Protein AF-A0A1B7W5R2-F1 (afdb_monomer_lite)

Sequence (89 aa):
MTKFLFVTDLDHTFVGHDQALLQLSDRLQSHRQQYGTKIVYSTGRSPVLYRELQQEQNLFSPDALVLSVGTEIYLDGSNNSDAEWSNIL

pLDDT: mean 93.59, std 6.76, range [56.75, 98.19]

Structure (mmCIF, N/CA/C/O backbone):
data_AF-A0A1B7W5R2-F1
#
_entry.id   AF-A0A1B7W5R2-F1
#
loop_
_atom_site.group_PDB
_atom_site.id
_atom_site.type_symbol
_atom_site.label_atom_id
_atom_site.label_alt_id
_atom_site.label_comp_id
_atom_site.label_asym_id
_atom_site.label_entity_id
_atom_site.label_seq_id
_atom_site.pdbx_PDB_ins_code
_atom_site.Cartn_x
_atom_site.Cartn_y
_atom_site.Cartn_z
_atom_site.occupancy
_atom_site.B_iso_or_equiv
_atom_site.auth_seq_id
_atom_site.auth_comp_id
_atom_site.auth_asym_id
_atom_site.auth_atom_id
_atom_site.pdbx_PDB_model_num
ATOM 1 N N . MET A 1 1 ? -19.702 -9.140 11.733 1.00 66.50 1 MET A N 1
ATOM 2 C CA . MET A 1 1 ? -18.971 -7.972 11.197 1.00 66.50 1 MET A CA 1
ATOM 3 C C . MET A 1 1 ? -18.500 -8.302 9.797 1.00 66.50 1 MET A C 1
ATOM 5 O O . MET A 1 1 ? -18.020 -9.411 9.589 1.00 66.50 1 MET A O 1
ATOM 9 N N . THR A 1 2 ? -18.660 -7.381 8.853 1.00 79.56 2 THR A N 1
ATOM 10 C CA . THR A 1 2 ? -18.192 -7.557 7.472 1.00 79.56 2 THR A CA 1
ATOM 11 C C . THR A 1 2 ? -16.715 -7.189 7.405 1.00 79.56 2 THR A C 1
ATOM 13 O O . THR A 1 2 ? -16.332 -6.127 7.892 1.00 79.56 2 THR A O 1
ATOM 16 N N . LYS A 1 3 ? -15.876 -8.062 6.838 1.00 90.12 3 LYS A N 1
ATOM 17 C CA . LYS A 1 3 ? -14.462 -7.740 6.604 1.00 90.12 3 LYS A CA 1
ATOM 18 C C . LYS A 1 3 ? -14.379 -6.607 5.578 1.00 90.12 3 LYS A C 1
ATOM 20 O O . LYS A 1 3 ? -15.079 -6.656 4.570 1.00 90.12 3 LYS A O 1
ATOM 25 N N . PHE A 1 4 ? -13.535 -5.612 5.838 1.00 95.19 4 PHE A N 1
ATOM 26 C CA . PHE A 1 4 ? -13.321 -4.476 4.944 1.00 95.19 4 PHE A CA 1
ATOM 27 C C . PHE A 1 4 ? -11.850 -4.412 4.523 1.00 95.19 4 PHE A C 1
ATOM 29 O O . PHE A 1 4 ? -10.950 -4.482 5.366 1.00 95.19 4 PHE A O 1
ATOM 36 N N . LEU A 1 5 ? -11.632 -4.306 3.214 1.00 96.81 5 LEU A N 1
ATOM 37 C CA . LEU A 1 5 ? -10.326 -4.178 2.580 1.00 96.81 5 LEU A CA 1
ATOM 38 C C . LEU A 1 5 ? -10.310 -2.854 1.816 1.00 96.81 5 LEU A C 1
ATOM 40 O O . LEU A 1 5 ? -11.095 -2.667 0.889 1.00 96.81 5 LEU A O 1
ATOM 44 N N . PHE A 1 6 ? -9.432 -1.944 2.220 1.00 97.56 6 PHE A N 1
ATOM 45 C CA . PHE A 1 6 ? -9.204 -0.677 1.540 1.00 97.56 6 PHE A CA 1
ATOM 46 C C . PHE A 1 6 ? -7.974 -0.808 0.644 1.00 97.56 6 PHE A C 1
ATOM 48 O O . PHE A 1 6 ? -6.886 -1.089 1.140 1.00 97.56 6 PHE A O 1
ATOM 55 N N . VAL A 1 7 ? -8.146 -0.605 -0.660 1.00 98.19 7 VAL A N 1
ATOM 56 C CA . VAL A 1 7 ? -7.064 -0.651 -1.650 1.00 98.19 7 VAL A CA 1
ATOM 57 C C . VAL A 1 7 ? -7.000 0.703 -2.340 1.00 98.19 7 VAL A C 1
ATOM 59 O O . VAL A 1 7 ? -8.031 1.198 -2.794 1.00 98.19 7 VAL A O 1
ATOM 62 N N . THR A 1 8 ? -5.815 1.306 -2.408 1.00 98.00 8 THR A N 1
ATOM 63 C CA . THR A 1 8 ? -5.627 2.619 -3.037 1.00 98.00 8 THR A CA 1
ATOM 64 C C . THR A 1 8 ? -4.337 2.679 -3.838 1.00 98.00 8 THR A C 1
ATOM 66 O O . THR A 1 8 ? -3.328 2.102 -3.432 1.00 98.00 8 THR A O 1
ATOM 69 N N . ASP A 1 9 ? -4.363 3.427 -4.938 1.00 97.94 9 ASP A N 1
ATOM 70 C CA . ASP A 1 9 ? -3.139 3.967 -5.530 1.00 97.94 9 ASP A CA 1
ATOM 71 C C . ASP A 1 9 ? -2.576 5.101 -4.659 1.00 97.94 9 ASP A C 1
ATOM 73 O O . ASP A 1 9 ? -3.256 5.604 -3.756 1.00 97.94 9 ASP A O 1
ATOM 77 N N . LEU A 1 10 ? -1.320 5.474 -4.897 1.00 97.44 10 LEU A N 1
ATOM 78 C CA . LEU A 1 10 ? -0.598 6.485 -4.134 1.00 97.44 10 LEU A CA 1
ATOM 79 C C . LEU A 1 10 ? -0.588 7.832 -4.848 1.00 97.44 10 LEU A C 1
ATOM 81 O O . LEU A 1 10 ? -1.238 8.769 -4.382 1.00 97.44 10 LEU A O 1
ATOM 85 N N . ASP A 1 11 ? 0.137 7.938 -5.957 1.00 95.88 11 ASP A N 1
ATOM 86 C CA . ASP A 1 11 ? 0.385 9.207 -6.635 1.00 95.88 11 ASP A CA 1
ATOM 87 C C . ASP A 1 11 ? -0.911 9.833 -7.153 1.00 95.88 11 ASP A C 1
ATOM 89 O O . ASP A 1 11 ? -1.702 9.195 -7.844 1.00 95.88 11 ASP A O 1
ATOM 93 N N . HIS A 1 12 ? -1.146 11.097 -6.793 1.00 94.25 12 HIS A N 1
ATOM 94 C CA . HIS A 1 12 ? -2.358 11.846 -7.146 1.00 94.25 12 HIS A CA 1
ATOM 95 C C . HIS A 1 12 ? -3.683 11.187 -6.713 1.00 94.25 12 HIS A C 1
ATOM 97 O O . HIS A 1 12 ? -4.748 11.597 -7.175 1.00 94.25 12 HIS A O 1
ATOM 103 N N . THR A 1 13 ? -3.627 10.205 -5.807 1.00 96.38 13 THR A N 1
ATOM 104 C CA . THR A 1 13 ? -4.793 9.486 -5.280 1.00 96.38 13 THR A CA 1
ATOM 105 C C . THR A 1 13 ? -4.817 9.563 -3.758 1.00 96.38 13 THR A C 1
ATOM 107 O O . THR A 1 13 ? -5.638 10.278 -3.186 1.00 96.38 13 THR A O 1
ATOM 110 N N . PHE A 1 14 ? -3.909 8.848 -3.090 1.00 96.88 14 PHE A N 1
ATOM 111 C CA . PHE A 1 14 ? -3.768 8.904 -1.636 1.00 96.88 14 PHE A CA 1
ATOM 112 C C . PHE A 1 14 ? -2.809 10.019 -1.203 1.00 96.88 14 PHE A C 1
ATOM 114 O O . PHE A 1 14 ? -3.015 10.661 -0.175 1.00 96.88 14 PHE A O 1
ATOM 121 N N . VAL A 1 15 ? -1.789 10.281 -2.022 1.00 95.12 15 VAL A N 1
ATOM 122 C CA . VAL A 1 15 ? -0.792 11.340 -1.857 1.00 95.12 15 VAL A CA 1
ATOM 123 C C . VAL A 1 15 ? -1.070 12.476 -2.845 1.00 95.12 15 VAL A C 1
ATOM 125 O O . VAL A 1 15 ? -1.555 12.251 -3.953 1.00 95.12 15 VAL A O 1
ATOM 128 N N . GLY A 1 16 ? -0.732 13.709 -2.457 1.00 93.12 16 GLY A N 1
ATOM 129 C CA . GLY A 1 16 ? -0.870 14.910 -3.292 1.00 93.12 16 GLY A CA 1
ATOM 130 C C . GLY A 1 16 ? -1.710 16.017 -2.655 1.00 93.12 16 GLY A C 1
ATOM 131 O O . GLY A 1 16 ? -1.785 17.114 -3.201 1.00 93.12 16 GLY A O 1
ATOM 132 N N . HIS A 1 17 ? -2.322 15.748 -1.497 1.00 96.50 17 HIS A N 1
ATOM 133 C CA . HIS A 1 17 ? -3.013 16.751 -0.695 1.00 96.50 17 HIS A CA 1
ATOM 134 C C . HIS A 1 17 ? -2.832 16.479 0.805 1.00 96.50 17 HIS A C 1
ATOM 136 O O . HIS A 1 17 ? -3.579 15.704 1.400 1.00 96.50 17 HIS A O 1
ATOM 142 N N . ASP A 1 18 ? -1.912 17.202 1.443 1.00 93.88 18 ASP A N 1
ATOM 143 C CA . ASP A 1 18 ? -1.458 16.947 2.821 1.00 93.88 18 ASP A CA 1
ATOM 144 C C . ASP A 1 18 ? -2.600 16.881 3.844 1.00 93.88 18 ASP A C 1
ATOM 146 O O . ASP A 1 18 ? -2.712 15.929 4.614 1.00 93.88 18 ASP A O 1
ATOM 150 N N . GLN A 1 19 ? -3.508 17.862 3.827 1.00 96.50 19 GLN A N 1
ATOM 151 C CA . GLN A 1 19 ? -4.630 17.884 4.770 1.00 96.50 19 GLN A CA 1
ATOM 152 C C . GLN A 1 19 ? -5.586 16.691 4.589 1.00 96.50 19 GLN A C 1
ATOM 154 O O . GLN A 1 19 ? -6.049 16.126 5.581 1.00 96.50 19 GLN A O 1
ATOM 159 N N . ALA A 1 20 ? -5.879 16.296 3.347 1.00 96.69 20 ALA A N 1
ATOM 160 C CA . ALA A 1 20 ? -6.748 15.157 3.066 1.00 96.69 20 ALA A CA 1
ATOM 161 C C . ALA A 1 20 ? -6.068 13.830 3.438 1.00 96.69 20 ALA A C 1
ATOM 163 O O . ALA A 1 20 ? -6.709 12.967 4.039 1.00 96.69 20 ALA A O 1
ATOM 164 N N . LEU A 1 21 ? -4.765 13.704 3.158 1.00 96.75 21 LEU A N 1
ATOM 165 C CA . LEU A 1 21 ? -3.948 12.559 3.556 1.00 96.75 21 LEU A CA 1
ATOM 166 C C . LEU A 1 21 ? -3.973 12.371 5.077 1.00 96.75 21 LEU A C 1
ATOM 168 O O . LEU A 1 21 ? -4.235 11.264 5.547 1.00 96.75 21 LEU A O 1
ATOM 172 N N . LEU A 1 22 ? -3.771 13.442 5.851 1.00 96.56 22 LEU A N 1
ATOM 173 C CA . LEU A 1 22 ? -3.817 13.387 7.316 1.00 96.56 22 LEU A CA 1
ATOM 174 C C . LEU A 1 22 ? -5.189 12.930 7.830 1.00 96.56 22 LEU A C 1
ATOM 176 O O . LEU A 1 22 ? -5.271 12.006 8.640 1.00 96.56 22 LEU A O 1
ATOM 180 N N . GLN A 1 23 ? -6.270 13.537 7.331 1.00 97.81 23 GLN A N 1
ATOM 181 C CA . GLN A 1 23 ? -7.634 13.205 7.754 1.00 97.81 23 GLN A CA 1
ATOM 182 C C . GLN A 1 23 ? -8.015 11.759 7.420 1.00 97.81 23 GLN A C 1
ATOM 184 O O . GLN A 1 23 ? -8.593 11.051 8.249 1.00 97.81 23 GLN A O 1
ATOM 189 N N . LEU A 1 24 ? -7.696 11.305 6.206 1.00 97.44 24 LEU A N 1
ATOM 190 C CA . LEU A 1 24 ? -8.008 9.945 5.785 1.00 97.44 24 LEU A CA 1
ATOM 191 C C . LEU A 1 24 ? -7.140 8.922 6.528 1.00 97.44 24 LEU A C 1
ATOM 193 O O . LEU A 1 24 ? -7.658 7.885 6.937 1.00 97.44 24 LEU A O 1
ATOM 197 N N . SER A 1 25 ? -5.863 9.228 6.772 1.00 96.81 25 SER A N 1
ATOM 198 C CA . SER A 1 25 ? -4.953 8.365 7.535 1.00 96.81 25 SER A CA 1
ATOM 199 C C . SER A 1 25 ? -5.433 8.133 8.965 1.00 96.81 25 SER A C 1
ATOM 201 O O . SER A 1 25 ? -5.422 6.996 9.435 1.00 96.81 25 SER A O 1
ATOM 203 N N . ASP A 1 26 ? -5.890 9.179 9.655 1.00 97.38 26 ASP A N 1
ATOM 204 C CA . ASP A 1 26 ? -6.433 9.063 11.014 1.00 97.38 26 ASP A CA 1
ATOM 205 C C . ASP A 1 26 ? -7.699 8.189 11.048 1.00 97.38 26 ASP A C 1
ATOM 207 O O . ASP A 1 26 ? -7.823 7.243 11.837 1.00 97.38 26 ASP A O 1
ATOM 211 N N . ARG A 1 27 ? -8.613 8.424 10.100 1.00 97.62 27 ARG A N 1
ATOM 212 C CA . ARG A 1 27 ? -9.852 7.650 9.980 1.00 97.62 27 ARG A CA 1
ATOM 213 C C . ARG A 1 27 ? -9.590 6.183 9.649 1.00 97.62 27 ARG A C 1
ATOM 215 O O . ARG A 1 27 ? -10.236 5.305 10.223 1.00 97.62 27 ARG A O 1
ATOM 222 N N . LEU A 1 28 ? -8.657 5.907 8.739 1.00 97.50 28 LEU A N 1
ATOM 223 C CA . LEU A 1 28 ? -8.282 4.549 8.352 1.00 97.50 28 LEU A CA 1
ATOM 224 C C . LEU A 1 28 ? -7.612 3.798 9.504 1.00 97.50 28 LEU A C 1
ATOM 226 O O . LEU A 1 28 ? -7.959 2.644 9.746 1.00 97.50 28 LEU A O 1
ATOM 230 N N . GLN A 1 29 ? -6.710 4.441 10.249 1.00 96.94 29 GLN A N 1
ATOM 231 C CA . GLN A 1 29 ? -6.072 3.827 11.417 1.00 96.94 29 GLN A CA 1
ATOM 232 C C . GLN A 1 29 ? -7.084 3.528 12.527 1.00 96.94 29 GLN A C 1
ATOM 234 O O . GLN A 1 29 ? -7.102 2.412 13.048 1.00 96.94 29 GLN A O 1
ATOM 239 N N . SER A 1 30 ? -7.987 4.466 12.823 1.00 97.25 30 SER A N 1
ATOM 240 C CA . SER A 1 30 ? -9.077 4.253 13.784 1.00 97.25 30 SER A CA 1
ATOM 241 C C . SER A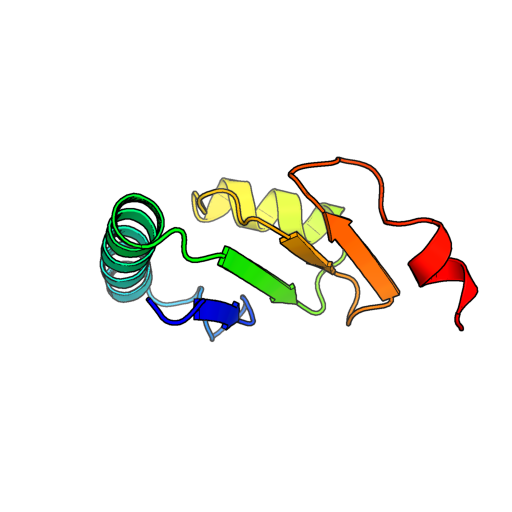 1 30 ? -9.990 3.095 13.359 1.00 97.25 30 SER A C 1
ATOM 243 O O . SER A 1 30 ? -10.310 2.208 14.151 1.00 97.25 30 SER A O 1
ATOM 245 N N . HIS A 1 31 ? -10.359 3.038 12.075 1.00 96.50 31 HIS A N 1
ATOM 246 C CA . HIS A 1 31 ? -11.202 1.970 11.536 1.00 96.50 31 HIS A CA 1
ATOM 247 C C . HIS A 1 31 ? -10.479 0.608 11.505 1.00 96.50 31 HIS A C 1
ATOM 249 O O . HIS A 1 31 ? -11.086 -0.427 11.789 1.00 96.50 31 HIS A O 1
ATOM 255 N N . ARG A 1 32 ? -9.168 0.591 11.223 1.00 95.44 32 ARG A N 1
ATOM 256 C CA . ARG A 1 32 ? -8.301 -0.594 11.341 1.00 95.44 32 ARG A CA 1
ATOM 257 C C . ARG A 1 32 ? -8.299 -1.129 12.771 1.00 95.44 32 ARG A C 1
ATOM 259 O O . ARG A 1 32 ? -8.511 -2.325 12.946 1.00 95.44 32 ARG A O 1
ATOM 266 N N . GLN A 1 33 ? -8.122 -0.269 13.773 1.00 95.75 33 GLN A N 1
ATOM 267 C CA . GLN A 1 33 ? -8.122 -0.671 15.185 1.00 95.75 33 GLN A CA 1
ATOM 268 C C . GLN A 1 33 ? -9.485 -1.203 15.645 1.00 95.75 33 GLN A C 1
ATOM 270 O O . GLN A 1 33 ? -9.546 -2.214 16.338 1.00 95.75 33 GLN A O 1
ATOM 275 N N . GLN A 1 34 ? -10.580 -0.555 15.240 1.00 96.06 34 GLN A N 1
ATOM 276 C CA . GLN A 1 34 ? -11.922 -0.916 15.700 1.00 96.06 34 GLN A CA 1
ATOM 277 C C . GLN A 1 34 ? -12.504 -2.148 14.991 1.00 96.06 34 GLN A C 1
ATOM 279 O O . GLN A 1 34 ? -13.203 -2.945 15.617 1.00 96.06 34 GLN A O 1
ATOM 284 N N . TYR A 1 35 ? -12.243 -2.305 13.690 1.00 95.31 35 TYR A N 1
ATOM 285 C CA . TYR A 1 35 ? -12.928 -3.297 12.851 1.00 95.31 35 TYR A CA 1
ATOM 286 C C . TYR A 1 35 ? -11.990 -4.306 12.180 1.00 95.31 35 TYR A C 1
ATOM 288 O O . TYR A 1 35 ? -12.455 -5.162 11.429 1.00 95.31 35 TYR A O 1
ATOM 296 N N . GLY A 1 36 ? -10.677 -4.213 12.405 1.00 94.88 36 GLY A N 1
ATOM 297 C CA . GLY A 1 36 ? -9.700 -5.095 11.763 1.00 94.88 36 GLY A CA 1
ATOM 298 C C . GLY A 1 36 ? -9.593 -4.875 10.252 1.00 94.88 36 GLY A C 1
ATOM 299 O O . GLY A 1 36 ? -9.351 -5.822 9.505 1.00 94.88 36 GLY A O 1
ATOM 300 N N . THR A 1 37 ? -9.822 -3.643 9.788 1.00 95.31 37 THR A N 1
ATOM 301 C CA . THR A 1 37 ? -9.669 -3.289 8.368 1.00 95.31 37 THR A CA 1
ATOM 302 C C . THR A 1 37 ? -8.258 -3.529 7.877 1.00 95.31 37 THR A C 1
ATOM 304 O O . THR A 1 37 ? -7.293 -3.146 8.534 1.00 95.31 37 THR A O 1
ATOM 307 N N . LYS A 1 38 ? -8.163 -4.112 6.685 1.00 96.06 38 LYS A N 1
ATOM 308 C CA . LYS A 1 38 ? -6.907 -4.290 5.967 1.00 96.06 38 LYS A CA 1
ATOM 309 C C . LYS A 1 38 ? -6.722 -3.163 4.959 1.00 96.06 38 LYS A C 1
ATOM 311 O O . LYS A 1 38 ? -7.676 -2.785 4.284 1.00 96.06 38 LYS A O 1
ATOM 316 N N . ILE A 1 39 ? -5.516 -2.614 4.888 1.00 97.25 39 ILE A N 1
ATOM 317 C CA . ILE A 1 39 ? -5.154 -1.492 4.014 1.00 97.25 39 ILE A CA 1
ATOM 318 C C . ILE A 1 39 ? -4.059 -1.963 3.066 1.00 97.25 39 ILE A C 1
ATOM 320 O O . ILE A 1 39 ? -3.071 -2.539 3.515 1.00 97.25 39 ILE A O 1
ATOM 324 N N . VAL A 1 40 ? -4.225 -1.705 1.775 1.00 97.88 40 VAL A N 1
ATOM 325 C CA . VAL A 1 40 ? -3.294 -2.105 0.719 1.00 97.88 40 VAL A CA 1
ATOM 326 C C . VAL A 1 40 ? -2.946 -0.889 -0.123 1.00 97.88 40 VAL A C 1
ATOM 328 O O . VAL A 1 40 ? -3.841 -0.199 -0.618 1.00 97.88 40 VAL A O 1
ATOM 331 N N . TYR A 1 41 ? -1.652 -0.646 -0.309 1.00 97.88 41 TYR A N 1
ATOM 332 C CA . TYR A 1 41 ? -1.185 0.303 -1.317 1.00 97.88 41 TYR A CA 1
ATOM 333 C C . TYR A 1 41 ? -0.886 -0.453 -2.607 1.00 97.88 41 TYR A C 1
ATOM 335 O O . TYR A 1 41 ? -0.155 -1.441 -2.589 1.00 97.88 41 TYR A O 1
ATOM 343 N N . SER A 1 42 ? -1.474 0.002 -3.709 1.00 98.06 42 SER A N 1
ATOM 344 C CA . SER A 1 42 ? -1.368 -0.603 -5.034 1.00 98.06 42 SER A CA 1
ATOM 345 C C . SER A 1 42 ? -0.891 0.435 -6.034 1.00 98.06 42 SER A C 1
ATOM 347 O O . SER A 1 42 ? -1.694 1.219 -6.524 1.00 98.06 42 SER A O 1
ATOM 349 N N . THR A 1 43 ? 0.404 0.435 -6.338 1.00 97.88 43 THR A N 1
ATOM 350 C CA . THR A 1 43 ? 1.061 1.496 -7.108 1.00 97.88 43 THR A CA 1
ATOM 351 C C . THR A 1 43 ? 1.939 0.942 -8.229 1.00 97.88 43 THR A C 1
ATOM 353 O O . THR A 1 43 ? 2.453 -0.178 -8.174 1.00 97.88 43 THR A O 1
ATOM 356 N N . GLY A 1 44 ? 2.150 1.760 -9.261 1.00 97.25 44 GLY A N 1
ATOM 357 C CA . GLY A 1 44 ? 3.131 1.489 -10.311 1.00 97.25 44 GLY A CA 1
ATOM 358 C C . GLY A 1 44 ? 4.588 1.688 -9.883 1.00 97.25 44 GLY A C 1
ATOM 359 O O . GLY A 1 44 ? 5.491 1.317 -10.631 1.00 97.25 44 GLY A O 1
ATOM 360 N N . ARG A 1 45 ? 4.844 2.266 -8.702 1.00 97.31 45 ARG A N 1
ATOM 361 C CA . ARG A 1 45 ? 6.207 2.486 -8.199 1.00 97.31 45 ARG A CA 1
ATOM 362 C C . ARG A 1 45 ? 6.941 1.167 -7.957 1.00 97.31 45 ARG A C 1
ATOM 364 O O . ARG A 1 45 ? 6.360 0.198 -7.473 1.00 97.31 45 ARG A O 1
ATOM 371 N N . SER A 1 46 ? 8.244 1.169 -8.238 1.00 96.69 46 SER A N 1
ATOM 372 C CA . SER A 1 46 ? 9.147 0.091 -7.829 1.00 96.69 46 SER A CA 1
ATOM 373 C C . SER A 1 46 ? 9.319 0.070 -6.300 1.00 96.69 46 SER A C 1
ATOM 375 O O . SER A 1 46 ? 9.046 1.080 -5.639 1.00 96.69 46 SER A O 1
ATOM 377 N N . PRO A 1 47 ? 9.836 -1.022 -5.708 1.00 95.06 47 PRO A N 1
ATOM 378 C CA . PRO A 1 47 ? 10.026 -1.115 -4.259 1.00 95.06 47 PRO A CA 1
ATOM 379 C C . PRO A 1 47 ? 10.885 0.004 -3.663 1.00 95.06 47 PRO A C 1
ATOM 381 O O . PRO A 1 47 ? 10.608 0.486 -2.566 1.00 9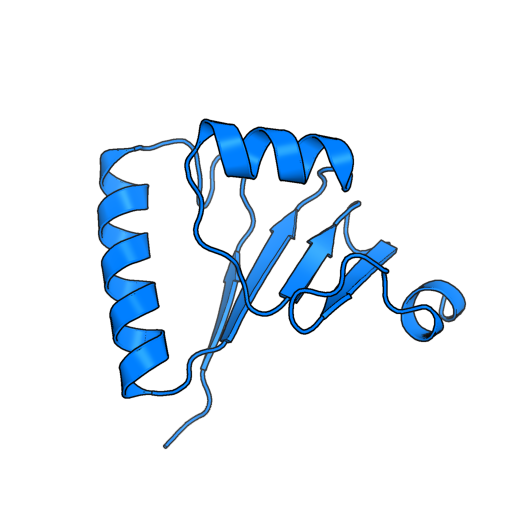5.06 47 PRO A O 1
ATOM 384 N N . VAL A 1 48 ? 11.913 0.446 -4.392 1.00 96.25 48 VAL A N 1
ATOM 385 C CA . VAL A 1 48 ? 12.800 1.536 -3.956 1.00 96.25 48 VAL A CA 1
ATOM 386 C C . VAL A 1 48 ? 12.049 2.869 -3.943 1.00 96.25 48 VAL A C 1
ATOM 388 O O . VAL A 1 48 ? 12.000 3.526 -2.906 1.00 96.25 48 VAL A O 1
ATOM 391 N N . LEU A 1 49 ? 11.377 3.214 -5.046 1.00 97.31 49 LEU A N 1
ATOM 392 C CA . LEU A 1 49 ? 10.631 4.472 -5.181 1.00 97.31 49 LEU A CA 1
ATOM 393 C C . LEU A 1 49 ? 9.423 4.554 -4.238 1.00 97.31 49 LEU A C 1
ATOM 395 O O . LEU A 1 49 ? 9.000 5.644 -3.852 1.00 97.31 49 LEU A O 1
ATOM 399 N N . TYR A 1 50 ? 8.837 3.408 -3.886 1.00 96.75 50 TYR A N 1
ATOM 400 C CA . TYR A 1 50 ? 7.809 3.331 -2.853 1.00 96.75 50 TYR A CA 1
ATOM 401 C C . TYR A 1 50 ? 8.381 3.670 -1.468 1.00 96.75 50 TYR A C 1
ATOM 403 O O . TYR A 1 50 ? 7.778 4.458 -0.742 1.00 96.75 50 TYR A O 1
ATOM 411 N N . ARG A 1 51 ? 9.543 3.113 -1.097 1.00 95.44 51 ARG A N 1
ATOM 412 C CA . ARG A 1 51 ? 10.170 3.370 0.214 1.00 95.44 51 ARG A CA 1
ATOM 413 C C . ARG A 1 51 ? 10.564 4.834 0.385 1.00 95.44 51 ARG A C 1
ATOM 415 O O . ARG A 1 51 ? 10.369 5.378 1.467 1.00 95.44 51 ARG A O 1
ATOM 422 N N . GLU A 1 52 ? 11.075 5.458 -0.672 1.00 97.19 52 GLU A N 1
ATOM 423 C CA . GLU A 1 52 ? 11.367 6.896 -0.693 1.00 97.19 52 GLU A CA 1
ATOM 424 C C . GLU A 1 52 ? 10.095 7.709 -0.422 1.00 97.19 52 GLU A C 1
ATOM 426 O O . GLU A 1 52 ? 10.050 8.471 0.542 1.00 97.19 52 GLU A O 1
ATOM 431 N N . LEU A 1 53 ? 9.012 7.447 -1.167 1.00 96.69 53 LEU A N 1
ATOM 432 C CA . LEU A 1 53 ? 7.728 8.124 -0.956 1.00 96.69 53 LEU A CA 1
ATOM 433 C C . LEU A 1 53 ? 7.177 7.913 0.456 1.00 96.69 53 LEU A C 1
ATOM 435 O O . LEU A 1 53 ? 6.664 8.845 1.072 1.00 96.69 53 LEU A O 1
ATOM 439 N N . GLN A 1 54 ? 7.261 6.683 0.965 1.00 95.88 54 GLN A N 1
ATOM 440 C CA . GLN A 1 54 ? 6.782 6.343 2.299 1.00 95.88 54 GLN A CA 1
ATOM 441 C C . GLN A 1 54 ? 7.479 7.192 3.368 1.00 95.88 54 GLN A C 1
ATOM 443 O O . GLN A 1 54 ? 6.819 7.649 4.301 1.00 95.88 54 GLN A O 1
ATOM 448 N N . GLN A 1 55 ? 8.787 7.417 3.223 1.00 96.25 55 GLN A N 1
ATOM 449 C CA . GLN A 1 55 ? 9.564 8.263 4.127 1.00 96.25 55 GLN A CA 1
ATOM 450 C C . GLN A 1 55 ? 9.236 9.748 3.943 1.00 96.25 55 GLN A C 1
ATOM 452 O O . GLN A 1 55 ? 8.991 10.436 4.930 1.00 96.25 55 GLN A O 1
ATOM 457 N N . GLU A 1 56 ? 9.183 10.231 2.701 1.00 95.94 56 GLU A N 1
ATOM 458 C CA . GLU A 1 56 ? 8.908 11.638 2.378 1.00 95.94 56 GLU A CA 1
ATOM 459 C C . GLU A 1 56 ? 7.532 12.102 2.866 1.00 95.94 56 GLU A C 1
ATOM 461 O O . GLU A 1 56 ? 7.396 13.200 3.401 1.00 95.94 56 GLU A O 1
ATOM 466 N N . GLN A 1 57 ? 6.512 11.260 2.696 1.00 95.19 57 GLN A N 1
ATOM 467 C CA . GLN A 1 57 ? 5.118 11.574 3.022 1.00 95.19 57 GLN A CA 1
ATOM 468 C C . GLN A 1 57 ? 4.700 11.060 4.406 1.00 95.19 57 GLN A C 1
ATOM 470 O O . GLN A 1 57 ? 3.543 11.212 4.797 1.00 95.19 57 GLN A O 1
ATOM 475 N N . ASN A 1 58 ? 5.625 10.433 5.143 1.00 93.81 58 ASN A N 1
ATOM 476 C CA . ASN A 1 58 ? 5.379 9.809 6.444 1.00 93.81 58 ASN A CA 1
ATOM 477 C C . ASN A 1 58 ? 4.155 8.864 6.432 1.00 93.81 58 ASN A C 1
ATOM 479 O O . ASN A 1 58 ? 3.292 8.914 7.314 1.00 93.81 58 ASN A O 1
ATOM 483 N N . LEU A 1 59 ? 4.050 8.019 5.398 1.00 95.94 59 LEU A N 1
ATOM 484 C CA . LEU A 1 59 ? 2.916 7.104 5.246 1.00 95.94 59 LEU A CA 1
ATOM 485 C C . LEU A 1 59 ? 2.986 5.987 6.288 1.00 95.94 59 LEU A C 1
ATOM 487 O O . LEU A 1 59 ? 4.011 5.318 6.455 1.00 95.94 59 LEU A O 1
ATOM 491 N N . PHE A 1 60 ? 1.856 5.721 6.942 1.00 94.38 60 PHE A N 1
ATOM 492 C CA . PHE A 1 60 ? 1.737 4.571 7.830 1.00 94.38 60 PHE A CA 1
ATOM 493 C C . PHE A 1 60 ? 1.837 3.259 7.039 1.00 94.38 60 PHE A C 1
ATOM 495 O O . PHE A 1 60 ? 1.452 3.184 5.867 1.00 94.38 60 PHE A O 1
ATOM 502 N N . SER A 1 61 ? 2.320 2.205 7.700 1.00 94.44 61 SER A N 1
ATOM 503 C CA . SER A 1 61 ? 2.504 0.900 7.066 1.00 94.44 61 SER A CA 1
ATOM 504 C C . SER A 1 61 ? 1.162 0.255 6.678 1.00 94.44 61 SER A C 1
ATOM 506 O O . SER A 1 61 ? 0.254 0.135 7.523 1.00 94.44 61 SER A O 1
ATOM 508 N N . PRO A 1 62 ? 1.012 -0.190 5.419 1.00 96.00 62 PRO A N 1
ATOM 509 C CA . PRO A 1 62 ? -0.139 -0.973 4.996 1.00 96.00 62 PRO A CA 1
ATOM 510 C C . PRO A 1 62 ? -0.005 -2.431 5.464 1.00 96.00 62 PRO A C 1
ATOM 512 O O . PRO A 1 62 ? 1.040 -2.855 5.952 1.00 96.00 62 PRO A O 1
ATOM 515 N N . ASP A 1 63 ? -1.086 -3.195 5.333 1.00 96.06 63 ASP A N 1
ATOM 516 C CA . ASP A 1 63 ? -1.101 -4.641 5.584 1.00 96.06 63 ASP A CA 1
ATOM 517 C C . ASP A 1 63 ? -0.531 -5.438 4.398 1.00 96.06 63 ASP A C 1
ATOM 519 O O . ASP A 1 63 ? -0.019 -6.540 4.584 1.00 96.06 63 ASP A O 1
ATOM 523 N N . ALA A 1 64 ? -0.611 -4.882 3.186 1.00 96.75 64 ALA A N 1
ATOM 524 C CA . ALA A 1 64 ? 0.021 -5.429 1.993 1.00 96.75 64 ALA A CA 1
ATOM 525 C C . ALA A 1 64 ? 0.455 -4.315 1.031 1.00 96.75 64 ALA A C 1
ATOM 527 O O . ALA A 1 64 ? -0.098 -3.210 1.035 1.00 96.75 64 ALA A O 1
ATOM 528 N N . LEU A 1 65 ? 1.429 -4.629 0.184 1.00 97.25 65 LEU A N 1
ATOM 529 C CA . LEU A 1 65 ? 1.893 -3.778 -0.904 1.00 97.25 65 LEU A CA 1
ATOM 530 C C . LEU A 1 65 ? 1.746 -4.522 -2.219 1.00 97.25 65 LEU A C 1
ATOM 532 O O . LEU A 1 65 ? 2.142 -5.678 -2.324 1.00 97.25 65 LEU A O 1
ATOM 536 N N . VAL A 1 66 ? 1.226 -3.833 -3.222 1.00 97.19 66 VAL A N 1
ATOM 537 C CA . VAL A 1 66 ? 1.207 -4.268 -4.613 1.00 97.19 66 VAL A CA 1
ATOM 538 C C . VAL A 1 66 ? 2.018 -3.225 -5.375 1.00 97.19 66 VAL A C 1
ATOM 540 O O . VAL A 1 66 ? 1.587 -2.083 -5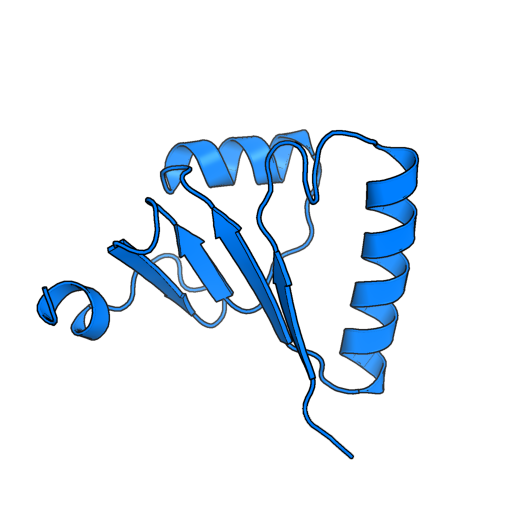.533 1.00 97.19 66 VAL A O 1
ATOM 543 N N . LEU A 1 67 ? 3.242 -3.587 -5.745 1.00 96.44 67 LEU A N 1
ATOM 544 C CA . LEU A 1 67 ? 4.230 -2.691 -6.349 1.00 96.44 67 LEU A CA 1
ATOM 545 C C . LEU A 1 67 ? 4.479 -3.093 -7.800 1.00 96.44 67 LEU A C 1
ATOM 547 O O . LEU A 1 67 ? 4.016 -4.144 -8.253 1.00 96.44 67 LEU A O 1
ATOM 551 N N . SER A 1 68 ? 5.212 -2.258 -8.535 1.00 95.31 68 SER A N 1
ATOM 552 C CA . SER A 1 68 ? 5.630 -2.561 -9.908 1.00 95.31 68 SER A CA 1
ATOM 553 C C . SER A 1 68 ? 4.438 -2.912 -10.821 1.00 95.31 68 SER A C 1
ATOM 555 O O . SER A 1 68 ? 4.515 -3.807 -11.656 1.00 95.31 68 SER A O 1
ATOM 557 N N . VAL A 1 69 ? 3.302 -2.216 -10.648 1.00 94.00 69 VAL A N 1
ATOM 558 C CA . VAL A 1 69 ? 2.042 -2.468 -11.387 1.00 94.00 69 VAL A CA 1
ATOM 559 C C . VAL A 1 69 ? 1.489 -3.888 -11.144 1.00 94.00 69 VAL A C 1
ATOM 561 O O . VAL A 1 69 ? 0.822 -4.478 -11.989 1.00 94.00 69 VAL A O 1
ATOM 564 N N . GLY A 1 70 ? 1.754 -4.453 -9.966 1.00 93.00 70 GLY A N 1
ATOM 565 C CA . GLY A 1 70 ? 1.226 -5.747 -9.541 1.00 93.00 70 GLY A CA 1
ATOM 566 C C . GLY A 1 70 ? 2.078 -6.958 -9.894 1.00 93.00 70 GLY A C 1
ATOM 567 O O . GLY A 1 70 ? 1.637 -8.080 -9.657 1.00 93.00 70 GLY A O 1
ATOM 568 N N . THR A 1 71 ? 3.297 -6.772 -10.399 1.00 92.94 71 THR A N 1
ATOM 569 C CA . THR A 1 71 ? 4.243 -7.888 -10.573 1.00 92.94 71 THR A CA 1
ATOM 570 C C . THR A 1 71 ? 4.872 -8.333 -9.255 1.00 92.94 71 THR A C 1
ATOM 572 O O . THR A 1 71 ? 5.341 -9.463 -9.148 1.00 92.94 71 THR A O 1
ATOM 575 N N . GLU A 1 72 ? 4.846 -7.477 -8.231 1.00 94.38 72 GLU A N 1
ATOM 576 C CA . GLU A 1 72 ? 5.391 -7.772 -6.910 1.00 94.38 72 GLU A CA 1
ATOM 577 C C . GLU A 1 72 ? 4.347 -7.510 -5.822 1.00 94.38 72 GLU A C 1
ATOM 579 O O . GLU A 1 72 ? 3.849 -6.390 -5.678 1.00 94.38 72 GLU A O 1
ATOM 584 N N . ILE A 1 73 ? 4.049 -8.534 -5.020 1.00 95.88 73 ILE A N 1
ATOM 585 C CA . ILE A 1 73 ? 3.173 -8.422 -3.851 1.00 95.88 73 ILE A CA 1
ATOM 586 C C . ILE A 1 73 ? 3.986 -8.680 -2.590 1.00 95.88 73 ILE A C 1
ATOM 588 O O . ILE A 1 73 ? 4.706 -9.667 -2.517 1.00 95.88 73 ILE A O 1
ATOM 592 N N . TYR A 1 74 ? 3.855 -7.817 -1.588 1.00 95.75 74 TYR A N 1
ATOM 593 C CA . TYR A 1 74 ? 4.464 -7.982 -0.270 1.00 95.75 74 TYR A CA 1
ATOM 594 C C . TYR A 1 74 ? 3.354 -8.070 0.775 1.00 95.75 74 TYR A C 1
ATOM 596 O O . TYR A 1 74 ? 2.465 -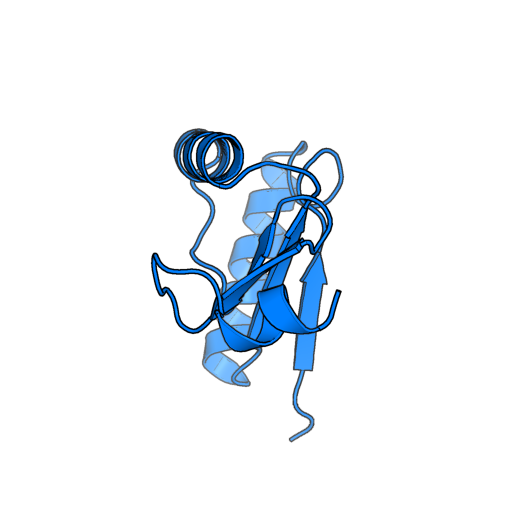7.217 0.812 1.00 95.75 74 TYR A O 1
ATOM 604 N N . LEU A 1 75 ? 3.408 -9.087 1.632 1.00 93.81 75 LEU A N 1
ATOM 605 C CA . LEU A 1 75 ? 2.392 -9.360 2.649 1.00 93.81 75 LEU A CA 1
ATOM 606 C C . LEU A 1 75 ? 2.975 -9.214 4.056 1.00 93.81 75 LEU A C 1
ATOM 608 O O . LEU A 1 75 ? 4.165 -9.446 4.268 1.00 93.81 75 LEU A O 1
ATOM 612 N N . ASP A 1 76 ? 2.131 -8.823 5.013 1.00 84.94 76 ASP A N 1
ATOM 6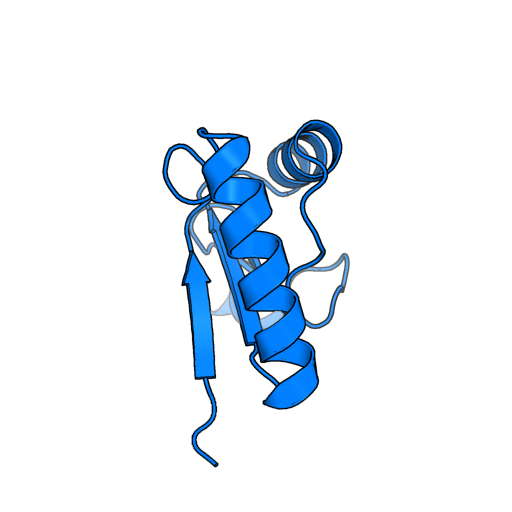13 C CA . ASP A 1 76 ? 2.422 -8.835 6.454 1.00 84.94 76 ASP A CA 1
ATOM 614 C C . ASP A 1 76 ? 3.707 -8.084 6.859 1.00 84.94 76 ASP A C 1
ATOM 616 O O . ASP A 1 76 ? 4.400 -8.447 7.809 1.00 84.94 76 ASP A O 1
ATOM 620 N N . GLY A 1 77 ? 4.046 -7.014 6.131 1.00 80.75 77 GLY A N 1
ATOM 621 C CA . GLY A 1 77 ? 5.253 -6.219 6.384 1.00 80.75 77 GLY A CA 1
ATOM 622 C C . GLY A 1 77 ? 6.567 -6.917 6.011 1.00 80.75 77 GLY A C 1
ATOM 623 O O . GLY A 1 77 ? 7.636 -6.448 6.403 1.00 80.75 77 GLY A O 1
ATOM 624 N N . SER A 1 78 ? 6.509 -8.019 5.258 1.00 86.69 78 SER A N 1
ATOM 625 C CA . SER A 1 78 ? 7.684 -8.675 4.686 1.00 86.69 78 SER A CA 1
ATOM 626 C C . SER A 1 78 ? 8.442 -7.731 3.748 1.00 86.69 78 SER A C 1
ATOM 628 O O . SER A 1 78 ? 7.852 -7.021 2.936 1.00 86.69 78 SER A O 1
ATOM 630 N N . ASN A 1 79 ? 9.775 -7.781 3.812 1.00 84.69 79 ASN A N 1
ATOM 631 C CA . ASN A 1 79 ? 10.651 -7.124 2.838 1.00 84.69 79 ASN A CA 1
ATOM 632 C C . ASN A 1 79 ? 10.885 -7.960 1.573 1.00 84.69 79 ASN A C 1
ATOM 634 O O . ASN A 1 79 ? 11.509 -7.464 0.638 1.00 84.69 79 ASN A O 1
ATOM 638 N N . ASN A 1 80 ? 10.415 -9.207 1.561 1.00 89.56 80 ASN A N 1
ATOM 639 C CA . ASN A 1 80 ? 10.474 -10.101 0.415 1.00 89.56 80 ASN A CA 1
ATOM 640 C C . ASN A 1 80 ? 9.100 -10.155 -0.245 1.00 89.56 80 ASN A C 1
ATOM 642 O O . ASN A 1 80 ? 8.091 -10.290 0.459 1.00 89.56 80 ASN A O 1
ATOM 646 N N . SER A 1 81 ? 9.082 -10.071 -1.572 1.00 91.38 81 SER A N 1
ATOM 647 C CA . SER A 1 81 ? 7.876 -10.301 -2.353 1.00 91.38 81 SER A CA 1
ATOM 648 C C . SER A 1 81 ? 7.448 -11.767 -2.273 1.00 91.38 81 SER A C 1
ATOM 650 O O . SER A 1 81 ? 8.250 -12.665 -2.002 1.00 91.38 81 SER A O 1
ATOM 652 N N . ASP A 1 82 ? 6.160 -12.001 -2.484 1.00 92.12 82 ASP A N 1
ATOM 653 C CA . ASP A 1 82 ? 5.567 -13.322 -2.574 1.00 92.12 82 ASP A CA 1
ATOM 654 C C . ASP A 1 82 ? 6.142 -14.060 -3.791 1.00 92.12 82 ASP A C 1
ATOM 656 O O . ASP A 1 82 ? 5.939 -13.674 -4.948 1.00 92.12 82 ASP A O 1
ATOM 660 N N . ALA A 1 83 ? 6.904 -15.117 -3.511 1.00 87.88 83 ALA A N 1
ATOM 661 C CA . ALA A 1 83 ? 7.569 -15.896 -4.540 1.00 87.88 83 ALA A CA 1
ATOM 662 C C . ALA A 1 83 ? 6.565 -16.661 -5.412 1.00 87.88 83 ALA A C 1
ATOM 664 O O . ALA A 1 83 ? 6.783 -16.778 -6.616 1.00 87.88 83 ALA A O 1
ATOM 665 N N . GLU A 1 84 ? 5.464 -17.165 -4.847 1.00 89.00 84 GLU A N 1
ATOM 666 C CA . GLU A 1 84 ? 4.458 -17.900 -5.619 1.00 89.00 84 GLU A CA 1
ATOM 667 C C . GLU A 1 84 ? 3.742 -16.968 -6.595 1.00 89.00 84 GLU A C 1
ATOM 669 O O . GLU A 1 84 ? 3.580 -17.329 -7.758 1.00 89.00 84 GLU A O 1
ATOM 674 N N . TRP A 1 85 ? 3.420 -15.743 -6.168 1.00 88.69 85 TRP A N 1
ATOM 675 C CA . TRP A 1 85 ? 2.813 -14.725 -7.029 1.00 88.69 85 TRP A CA 1
ATOM 676 C C . TRP A 1 85 ? 3.635 -14.465 -8.293 1.00 88.69 85 TRP A C 1
ATOM 678 O O . TRP A 1 85 ? 3.105 -14.470 -9.404 1.00 88.69 85 TRP A O 1
ATOM 688 N N . SER A 1 86 ? 4.949 -14.290 -8.129 1.00 79.31 86 SER A N 1
ATOM 689 C CA . SER A 1 86 ? 5.850 -14.000 -9.249 1.00 79.31 86 SER A CA 1
ATOM 690 C C . SER A 1 86 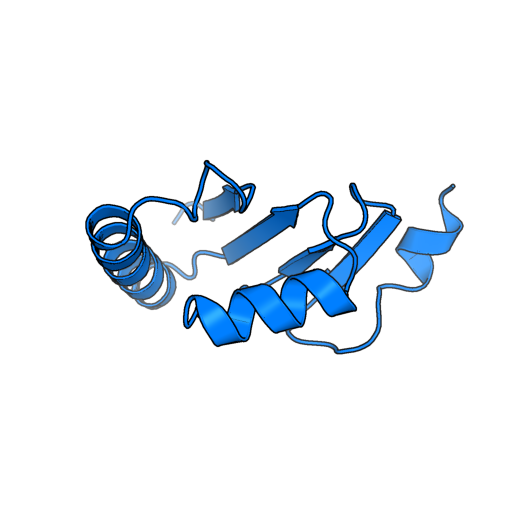? 5.957 -15.134 -10.277 1.00 79.31 86 SER A C 1
ATOM 692 O O . SER A 1 86 ? 6.328 -14.879 -11.418 1.00 79.31 86 SER A O 1
ATOM 694 N N . ASN A 1 87 ? 5.600 -16.367 -9.900 1.00 81.62 87 ASN A N 1
ATOM 695 C CA . ASN A 1 87 ? 5.673 -17.550 -10.763 1.00 81.62 87 ASN A CA 1
ATOM 696 C C . ASN A 1 87 ? 4.383 -17.818 -11.564 1.00 81.62 87 ASN A C 1
ATOM 698 O O . ASN A 1 87 ? 4.326 -18.798 -12.305 1.00 81.62 87 ASN A O 1
ATOM 702 N N . ILE A 1 88 ? 3.334 -17.002 -11.399 1.00 74.88 88 ILE A N 1
ATOM 703 C CA . ILE A 1 88 ? 2.032 -17.186 -12.074 1.00 74.88 88 ILE A CA 1
ATOM 704 C C . ILE A 1 88 ? 1.987 -16.498 -13.459 1.00 74.88 88 ILE A C 1
ATOM 706 O O . ILE A 1 88 ? 1.041 -16.710 -14.220 1.00 74.88 88 ILE A O 1
ATOM 710 N N . LEU A 1 89 ? 3.012 -15.713 -13.812 1.00 56.75 89 LEU A N 1
ATOM 711 C CA . LEU A 1 89 ? 3.147 -15.003 -15.093 1.00 56.75 89 LEU A CA 1
ATOM 712 C C . LEU A 1 89 ? 4.011 -15.778 -16.096 1.00 56.75 89 LEU A C 1
ATOM 714 O O . LEU A 1 89 ? 3.638 -15.771 -17.292 1.00 56.75 89 LEU A O 1
#

Secondary structure (DSSP, 8-state):
----EEEE-TBTTTBS-HHHHHHHHHHHHHHHHHH--EEEEE-SS-HHHHHHHHHHTTPPPPSEEEEGGGTEEEETT-SS--HHHHT--

Foldseek 3Di:
DDAAEAEWEEPPTLDDDLVSVVVVQVVQVVCCVPPVYFYEYAYLADPVRVVVCCVVNVPDDGQKYQYNRRCFIDGRPDPHTDPVSNVPD

Radius of gyration: 13.36 Å; chains: 1; bounding box: 32×36×31 Å